Protein AF-A0A7V8Y6U1-F1 (afdb_monomer_lite)

pLDDT: mean 92.61, std 8.45, range [57.62, 98.56]

Structure (mmCIF, N/CA/C/O backbone):
data_AF-A0A7V8Y6U1-F1
#
_entry.id   AF-A0A7V8Y6U1-F1
#
loop_
_atom_site.group_PDB
_atom_site.id
_atom_site.type_symbol
_atom_site.label_atom_id
_atom_site.label_alt_id
_atom_site.label_comp_id
_atom_site.label_asym_id
_atom_site.label_entity_id
_atom_site.label_seq_id
_atom_site.pdbx_PDB_ins_code
_atom_site.Cartn_x
_atom_site.Cartn_y
_atom_site.Cartn_z
_atom_site.occupancy
_atom_site.B_iso_or_equiv
_atom_site.auth_seq_id
_atom_site.auth_comp_id
_atom_site.auth_asym_id
_atom_site.auth_atom_id
_atom_site.pdbx_PDB_model_num
ATOM 1 N N . PHE A 1 1 ? 6.234 7.304 0.347 1.00 93.00 1 PHE A N 1
ATOM 2 C CA . PHE A 1 1 ? 5.421 8.060 -0.631 1.00 93.00 1 PHE A CA 1
ATOM 3 C C . PHE A 1 1 ? 4.573 7.095 -1.434 1.00 93.00 1 PHE A C 1
ATOM 5 O O . PHE A 1 1 ? 5.006 5.970 -1.650 1.00 93.00 1 PHE A O 1
ATOM 12 N N . VAL A 1 2 ? 3.381 7.517 -1.853 1.00 94.38 2 VAL A N 1
ATOM 13 C CA . VAL A 1 2 ? 2.427 6.692 -2.606 1.00 94.38 2 VAL A CA 1
ATOM 14 C C . VAL A 1 2 ? 1.811 7.515 -3.735 1.00 94.38 2 VAL A C 1
ATOM 16 O O . VAL A 1 2 ? 1.575 8.707 -3.571 1.00 94.38 2 VAL A O 1
ATOM 19 N N . GLY A 1 3 ? 1.583 6.880 -4.885 1.00 95.00 3 GLY A N 1
ATOM 20 C CA . GLY A 1 3 ? 1.009 7.520 -6.070 1.00 95.00 3 GLY A CA 1
ATOM 21 C C . GLY A 1 3 ? 0.067 6.570 -6.796 1.00 95.00 3 GLY A C 1
ATOM 22 O O . GLY A 1 3 ? -1.112 6.475 -6.456 1.00 95.00 3 GLY A O 1
ATOM 23 N N . SER A 1 4 ? 0.596 5.812 -7.758 1.00 95.06 4 SER A N 1
ATOM 24 C CA . SER A 1 4 ? -0.178 4.860 -8.570 1.00 95.06 4 SER A CA 1
ATOM 25 C C . SER A 1 4 ? -1.003 3.876 -7.736 1.00 95.06 4 SER A C 1
ATOM 27 O O . SER A 1 4 ? -2.142 3.595 -8.094 1.00 95.06 4 SER A O 1
ATOM 29 N N . GLY A 1 5 ? -0.473 3.417 -6.598 1.00 94.31 5 GLY A N 1
ATOM 30 C CA . GLY A 1 5 ? -1.163 2.484 -5.703 1.00 94.31 5 GLY A CA 1
ATOM 31 C C . GLY A 1 5 ? -2.491 3.003 -5.148 1.00 94.31 5 GLY A C 1
ATOM 32 O O . GLY A 1 5 ? -3.343 2.190 -4.812 1.00 94.31 5 GLY A O 1
ATOM 33 N N . ILE A 1 6 ? -2.682 4.326 -5.090 1.00 97.06 6 ILE A N 1
ATOM 34 C CA . ILE A 1 6 ? -3.945 4.975 -4.715 1.00 97.06 6 ILE A CA 1
ATOM 35 C C . ILE A 1 6 ? -4.756 5.281 -5.973 1.00 97.06 6 ILE A C 1
ATOM 37 O O . ILE A 1 6 ? -5.863 4.777 -6.141 1.00 97.06 6 ILE A O 1
ATOM 41 N N . PHE A 1 7 ? -4.198 6.082 -6.882 1.00 96.69 7 PHE A N 1
ATOM 42 C CA . PHE A 1 7 ? -4.971 6.687 -7.972 1.00 96.69 7 PHE A CA 1
ATOM 43 C C . PHE A 1 7 ? -5.319 5.732 -9.116 1.00 96.69 7 PHE A C 1
ATOM 45 O O . PHE A 1 7 ? -6.216 6.033 -9.895 1.00 96.69 7 PHE A O 1
ATOM 52 N N . LYS A 1 8 ? -4.635 4.587 -9.224 1.00 95.88 8 LYS A N 1
ATOM 53 C CA . LYS A 1 8 ? -4.956 3.524 -10.192 1.00 95.88 8 LYS A CA 1
ATOM 54 C C . LYS A 1 8 ? -5.685 2.334 -9.550 1.00 95.88 8 LYS A C 1
ATOM 56 O O . LYS A 1 8 ? -5.696 1.255 -10.131 1.00 95.88 8 LYS A O 1
ATOM 61 N N . SER A 1 9 ? -6.226 2.500 -8.342 1.00 94.62 9 SER A N 1
ATOM 62 C CA . SER A 1 9 ? -7.031 1.474 -7.664 1.00 94.62 9 SER A CA 1
ATOM 63 C C . SER A 1 9 ? -8.528 1.647 -7.938 1.00 94.62 9 SER A C 1
ATOM 65 O O . SER A 1 9 ? -8.952 2.694 -8.425 1.00 94.62 9 SER A O 1
ATOM 67 N N . GLY A 1 10 ? -9.328 0.631 -7.604 1.00 94.00 10 GLY A N 1
ATOM 68 C CA . GLY A 1 10 ? -10.784 0.665 -7.782 1.00 94.00 10 GLY A CA 1
ATOM 69 C C . GLY A 1 10 ? -11.529 1.639 -6.856 1.00 94.00 10 GLY A C 1
ATOM 70 O O . GLY A 1 10 ? -12.605 2.105 -7.215 1.00 94.00 10 GLY A O 1
ATOM 71 N N . ASP A 1 11 ? -10.962 1.976 -5.692 1.00 96.38 11 ASP A N 1
ATOM 72 C CA . ASP A 1 11 ? -11.510 2.965 -4.746 1.00 96.38 11 ASP A CA 1
ATOM 73 C C . ASP A 1 11 ? -10.365 3.812 -4.146 1.00 96.38 11 ASP A C 1
ATOM 75 O O . ASP A 1 11 ? -9.860 3.519 -3.052 1.00 96.38 11 ASP A O 1
ATOM 79 N N . PRO A 1 12 ? -9.907 4.859 -4.865 1.00 96.38 12 PRO A N 1
ATOM 80 C CA . PRO A 1 12 ? -8.765 5.667 -4.445 1.00 96.38 12 PRO A CA 1
ATOM 81 C C . PRO A 1 12 ? -8.951 6.342 -3.085 1.00 96.38 12 PRO A C 1
ATOM 83 O O . PRO A 1 12 ? -8.006 6.402 -2.301 1.00 96.38 12 PRO A O 1
ATOM 86 N N . ALA A 1 13 ? -10.154 6.838 -2.780 1.00 96.88 13 ALA A N 1
ATOM 87 C CA . ALA A 1 13 ? -10.417 7.564 -1.540 1.00 96.88 13 ALA A CA 1
ATOM 88 C C . ALA A 1 13 ? -10.305 6.640 -0.322 1.00 96.88 13 ALA A C 1
ATOM 90 O O . ALA A 1 13 ? -9.582 6.947 0.631 1.00 96.88 13 ALA A O 1
ATOM 91 N N . ARG A 1 14 ? -10.955 5.470 -0.375 1.00 96.94 14 ARG A N 1
ATOM 92 C CA . ARG A 1 14 ? -10.867 4.480 0.703 1.00 96.94 14 ARG A CA 1
ATOM 93 C C . ARG A 1 14 ? -9.442 3.962 0.870 1.00 96.94 14 ARG A C 1
ATOM 95 O O . ARG A 1 14 ? -8.953 3.868 1.995 1.00 96.94 14 ARG A O 1
ATOM 102 N N . ARG A 1 15 ? -8.753 3.666 -0.235 1.00 97.69 15 ARG A N 1
ATOM 103 C CA . ARG A 1 15 ? -7.372 3.176 -0.194 1.00 97.69 15 ARG A CA 1
ATOM 104 C C . ARG A 1 15 ? -6.394 4.215 0.357 1.00 97.69 15 ARG A C 1
ATOM 106 O O . ARG A 1 15 ? -5.49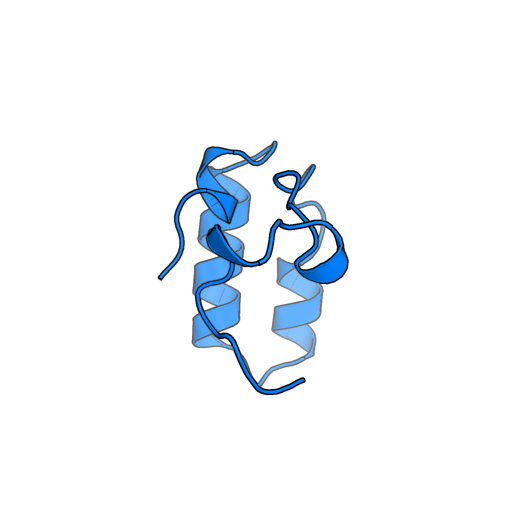1 3.847 1.102 1.00 97.69 15 ARG A O 1
ATOM 113 N N . ALA A 1 16 ? -6.582 5.497 0.040 1.00 97.75 16 ALA A N 1
ATOM 114 C CA . ALA A 1 16 ? -5.781 6.576 0.612 1.00 97.75 16 ALA A CA 1
ATOM 115 C C . ALA A 1 16 ? -5.925 6.640 2.140 1.00 97.75 16 ALA A C 1
ATOM 117 O O . ALA A 1 16 ? -4.910 6.642 2.835 1.00 97.75 16 ALA A O 1
ATOM 118 N N . SER A 1 17 ? -7.161 6.621 2.658 1.00 97.62 17 SER A N 1
ATOM 119 C CA . SER A 1 17 ? -7.410 6.632 4.109 1.00 97.62 17 SER A CA 1
ATOM 120 C C . SER A 1 17 ? -6.768 5.425 4.794 1.00 97.62 17 SER A C 1
ATOM 122 O O . SER A 1 17 ? -6.038 5.582 5.768 1.00 97.62 17 SER A O 1
ATOM 124 N N . ALA A 1 18 ? -6.939 4.230 4.218 1.00 98.19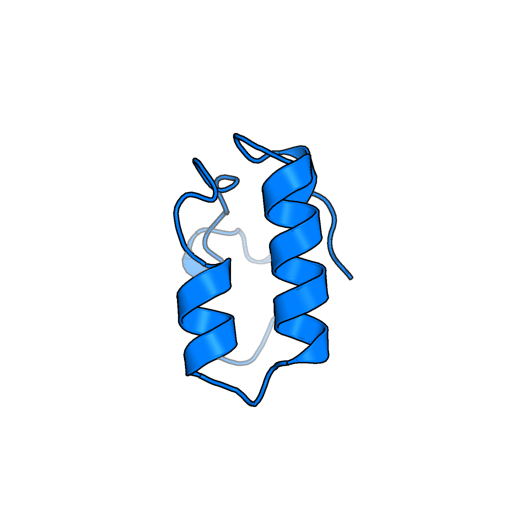 18 ALA A N 1
ATOM 125 C CA . ALA A 1 18 ? -6.356 3.005 4.755 1.00 98.19 18 ALA A CA 1
ATOM 126 C C . ALA A 1 18 ? -4.821 3.039 4.801 1.00 98.19 18 ALA A C 1
ATOM 128 O O . ALA A 1 18 ? -4.236 2.598 5.784 1.00 98.19 18 ALA A O 1
ATOM 129 N N . ILE A 1 19 ? -4.155 3.584 3.775 1.00 97.94 19 ILE A N 1
ATOM 130 C CA . ILE A 1 19 ? -2.690 3.720 3.758 1.00 97.94 19 ILE A CA 1
ATOM 131 C C . ILE A 1 19 ? -2.213 4.710 4.825 1.00 97.94 19 ILE A C 1
ATOM 133 O O . ILE A 1 19 ? -1.197 4.455 5.475 1.00 97.94 19 ILE A O 1
ATOM 137 N N . VAL A 1 20 ? -2.924 5.825 5.016 1.00 98.31 20 VAL A N 1
ATOM 138 C CA . VAL A 1 20 ? -2.594 6.802 6.064 1.00 98.31 20 VAL A CA 1
ATOM 139 C C . VAL A 1 20 ? -2.717 6.150 7.440 1.00 98.31 20 VAL A C 1
ATOM 141 O O . VAL A 1 20 ? -1.745 6.151 8.191 1.00 98.31 20 VAL A O 1
ATOM 144 N N . GLU A 1 21 ? -3.854 5.515 7.734 1.00 98.25 21 GLU A N 1
ATOM 145 C CA . GLU A 1 21 ? -4.088 4.825 9.008 1.00 98.25 21 GLU A CA 1
ATOM 146 C C . GLU A 1 21 ? -3.074 3.699 9.243 1.00 98.25 21 GLU A C 1
ATOM 148 O O . GLU A 1 21 ? -2.478 3.621 10.315 1.00 98.25 21 GLU A O 1
ATOM 153 N N . ALA A 1 22 ? -2.801 2.872 8.230 1.00 98.44 22 ALA A N 1
ATOM 154 C CA . ALA A 1 22 ? -1.810 1.805 8.327 1.00 98.44 22 ALA A CA 1
ATOM 155 C C . ALA A 1 22 ? -0.392 2.335 8.586 1.00 98.44 22 ALA A C 1
ATOM 157 O O . ALA A 1 22 ? 0.376 1.713 9.314 1.00 98.44 22 ALA A O 1
ATOM 158 N N . THR A 1 23 ? -0.039 3.496 8.030 1.00 98.38 23 THR A N 1
ATOM 159 C CA . THR A 1 23 ? 1.260 4.133 8.293 1.00 98.38 23 THR A CA 1
ATOM 160 C C . THR A 1 23 ? 1.332 4.651 9.731 1.00 98.38 23 THR A C 1
ATOM 162 O O . THR A 1 23 ? 2.344 4.467 10.410 1.00 98.38 23 THR A O 1
ATOM 165 N N . THR A 1 24 ? 0.255 5.274 10.219 1.00 98.56 24 THR A N 1
ATOM 166 C CA . THR A 1 24 ? 0.164 5.779 11.596 1.00 98.56 24 THR A CA 1
ATOM 167 C C . THR A 1 24 ? 0.232 4.647 12.623 1.00 98.56 24 THR A C 1
ATOM 169 O O . THR A 1 24 ? 0.964 4.761 13.603 1.00 98.56 24 THR A O 1
ATOM 172 N N . PHE A 1 25 ? -0.472 3.539 12.380 1.00 98.44 25 PHE A N 1
ATOM 173 C CA . PHE A 1 25 ? -0.614 2.413 13.310 1.00 98.44 25 PHE A CA 1
ATOM 174 C C . PHE A 1 25 ? 0.135 1.153 12.850 1.00 98.44 25 PHE A C 1
ATOM 176 O O . PHE A 1 25 ? -0.328 0.037 13.058 1.00 98.44 25 PHE A O 1
ATOM 183 N N . HIS A 1 26 ? 1.308 1.315 12.234 1.00 98.38 26 HIS A N 1
ATOM 184 C CA . HIS A 1 26 ? 2.048 0.216 11.594 1.00 98.38 26 HIS A CA 1
ATOM 185 C C . HIS A 1 26 ? 2.388 -0.979 12.509 1.00 98.38 26 HIS A C 1
ATOM 187 O O . HIS A 1 26 ? 2.599 -2.078 12.003 1.00 98.38 26 HIS A O 1
ATOM 193 N N . ASN A 1 27 ? 2.429 -0.782 13.833 1.00 98.38 27 ASN A N 1
ATOM 194 C CA . ASN A 1 27 ? 2.717 -1.828 14.825 1.00 98.38 27 ASN A CA 1
ATOM 195 C C . ASN A 1 27 ? 1.469 -2.399 15.520 1.00 98.38 27 ASN A C 1
ATOM 197 O O . ASN A 1 27 ? 1.609 -3.196 16.445 1.00 98.38 27 ASN A O 1
ATOM 201 N N . ASP A 1 28 ? 0.266 -1.999 15.107 1.00 98.50 28 ASP A N 1
ATOM 202 C CA . ASP A 1 28 ? -0.990 -2.533 15.633 1.00 98.50 28 ASP A CA 1
ATOM 203 C C . ASP A 1 28 ? -1.609 -3.508 14.612 1.00 98.50 28 ASP A C 1
ATOM 205 O O . ASP A 1 28 ? -2.221 -3.075 13.627 1.00 98.50 28 ASP A O 1
ATOM 209 N N . PRO A 1 29 ? -1.457 -4.832 14.801 1.00 98.25 29 PRO A N 1
ATOM 210 C CA . PRO A 1 29 ? -1.942 -5.814 13.836 1.00 98.25 29 PRO A CA 1
ATOM 211 C C . PRO A 1 29 ? -3.468 -5.793 13.675 1.00 98.25 29 PRO A C 1
ATOM 213 O O . PRO A 1 29 ? -3.964 -6.088 12.584 1.00 98.25 29 PRO A O 1
ATOM 216 N N . ASP A 1 30 ? -4.215 -5.407 14.711 1.00 98.38 30 ASP A N 1
ATOM 217 C CA . ASP A 1 30 ? -5.675 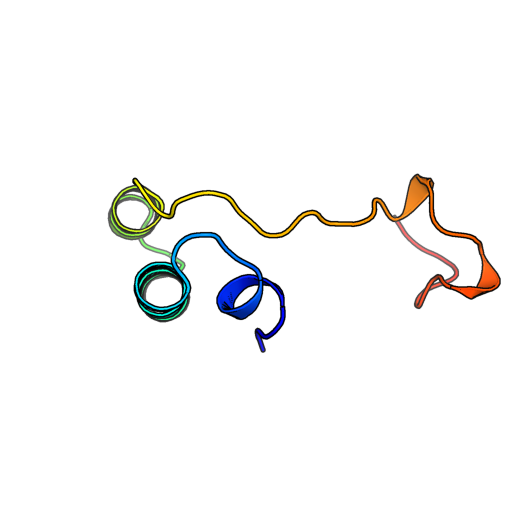-5.367 14.668 1.00 98.38 30 ASP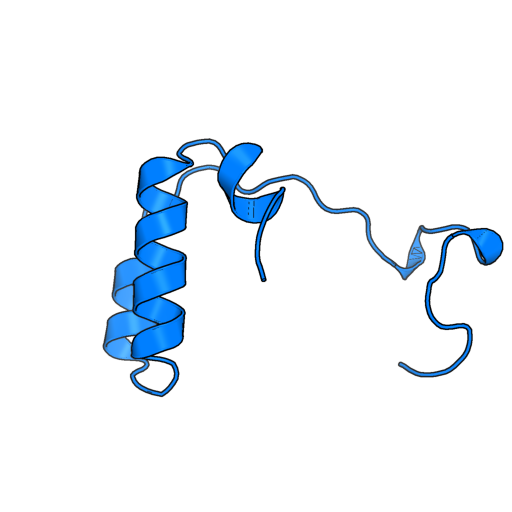 A CA 1
ATOM 218 C C . ASP A 1 30 ? -6.158 -4.208 13.790 1.00 98.38 30 ASP A C 1
ATOM 220 O O . ASP A 1 30 ? -7.050 -4.384 12.950 1.00 98.38 30 ASP A O 1
ATOM 224 N N . ILE A 1 31 ? -5.528 -3.033 13.910 1.00 98.25 31 ILE A N 1
ATOM 225 C CA . ILE A 1 31 ? -5.822 -1.887 13.040 1.00 98.25 31 ILE A CA 1
ATOM 226 C C . ILE A 1 31 ? -5.442 -2.207 11.595 1.00 98.25 31 ILE A C 1
ATOM 228 O O . ILE A 1 31 ? -6.264 -2.000 10.698 1.00 98.25 31 ILE A O 1
ATOM 232 N N . ILE A 1 32 ? -4.259 -2.780 11.353 1.00 98.38 32 ILE A N 1
ATOM 233 C CA . ILE A 1 32 ? -3.818 -3.156 10.001 1.00 98.38 32 ILE A CA 1
ATOM 234 C C . ILE A 1 32 ? -4.803 -4.133 9.351 1.00 98.38 32 ILE A C 1
ATOM 236 O O . ILE A 1 32 ? -5.226 -3.931 8.207 1.00 98.38 32 ILE A O 1
ATOM 240 N N . ALA A 1 33 ? -5.233 -5.159 10.086 1.00 98.12 33 ALA A N 1
ATOM 241 C CA . ALA A 1 33 ? -6.202 -6.132 9.599 1.00 98.12 33 ALA A CA 1
ATOM 242 C C . ALA A 1 33 ? -7.588 -5.518 9.358 1.00 98.12 33 ALA A C 1
ATOM 244 O O . ALA A 1 33 ? -8.325 -5.983 8.486 1.00 98.12 33 ALA A O 1
ATOM 245 N N . LYS A 1 34 ? -7.976 -4.490 10.119 1.00 98.06 34 LYS A N 1
ATOM 246 C CA . LYS A 1 34 ? -9.240 -3.770 9.934 1.00 98.06 34 LYS A CA 1
ATOM 247 C C . LYS A 1 34 ? -9.215 -2.905 8.675 1.00 98.06 34 LYS A C 1
ATOM 249 O O . LYS A 1 34 ? -10.123 -3.026 7.853 1.00 98.06 34 LYS A O 1
ATOM 254 N N . VAL A 1 35 ? -8.196 -2.062 8.510 1.00 97.88 35 VAL A N 1
ATOM 255 C CA . VAL A 1 35 ? -8.130 -1.087 7.403 1.00 97.88 35 VAL A CA 1
ATOM 256 C C . VAL A 1 35 ? -7.805 -1.735 6.059 1.00 97.88 35 VAL A C 1
ATOM 258 O O . VAL A 1 35 ? -8.101 -1.161 5.021 1.00 97.88 35 VAL A O 1
ATOM 261 N N . SER A 1 36 ? -7.266 -2.956 6.054 1.00 97.31 36 SER A N 1
ATOM 262 C CA . SER A 1 36 ? -6.958 -3.702 4.823 1.00 97.31 36 SER A CA 1
ATOM 263 C C . SER A 1 36 ? -8.184 -4.351 4.157 1.00 97.31 36 SER A C 1
ATOM 265 O O . SER A 1 36 ? -8.062 -4.980 3.106 1.00 97.31 36 SER A O 1
ATOM 267 N N . ARG A 1 37 ? -9.378 -4.234 4.751 1.00 96.12 37 ARG A N 1
ATOM 268 C CA . ARG A 1 37 ? -10.607 -4.878 4.258 1.00 96.12 37 ARG A CA 1
ATOM 269 C C . ARG A 1 37 ? -11.329 -4.015 3.230 1.00 96.12 37 ARG A C 1
ATOM 271 O O . ARG A 1 37 ? -11.422 -2.801 3.375 1.00 96.12 37 ARG A O 1
ATOM 278 N N . SER A 1 38 ? -11.919 -4.670 2.229 1.00 93.69 38 SER A N 1
ATOM 279 C CA . SER A 1 38 ? -12.842 -4.049 1.266 1.00 93.69 38 SER A CA 1
ATOM 280 C C . SER A 1 38 ? -12.278 -2.808 0.554 1.00 93.69 38 SER A C 1
ATOM 282 O O . SER A 1 38 ? -13.011 -1.864 0.272 1.00 93.69 38 SER A O 1
ATOM 284 N N . LEU A 1 39 ? -10.977 -2.810 0.247 1.00 94.25 39 LEU A N 1
ATOM 285 C CA . LEU A 1 39 ? -10.278 -1.699 -0.418 1.00 94.25 39 LEU A CA 1
ATOM 286 C C . LEU A 1 39 ? -10.474 -1.644 -1.942 1.00 94.25 39 LEU A C 1
ATOM 288 O O . LEU A 1 39 ? -9.843 -0.822 -2.609 1.00 94.25 39 LEU A O 1
ATOM 292 N N . GLY A 1 40 ? -11.294 -2.542 -2.493 1.00 91.19 40 GLY A N 1
ATOM 293 C CA . GLY A 1 40 ? -11.431 -2.736 -3.933 1.00 91.19 40 GLY A CA 1
ATOM 294 C C . GLY A 1 40 ? -10.142 -3.227 -4.598 1.00 91.19 40 GLY A C 1
ATOM 295 O O . GLY A 1 40 ? -9.126 -3.484 -3.939 1.00 91.19 40 GLY A O 1
ATOM 296 N N . GLU A 1 41 ? -10.188 -3.338 -5.924 1.00 94.56 41 GLU A N 1
ATOM 297 C CA . GLU A 1 41 ? -9.075 -3.874 -6.704 1.00 94.56 41 GLU A CA 1
ATOM 298 C C . GLU A 1 41 ? -7.821 -2.989 -6.601 1.00 94.56 41 GLU A C 1
ATOM 300 O O . GLU A 1 41 ? -7.909 -1.756 -6.711 1.00 94.56 41 GLU A O 1
ATOM 305 N N . PRO A 1 42 ? -6.638 -3.584 -6.360 1.00 93.25 42 PRO A N 1
ATOM 306 C CA . PRO A 1 42 ? -5.381 -2.858 -6.396 1.00 93.25 42 PRO A CA 1
ATOM 307 C C . PRO A 1 42 ? -4.997 -2.464 -7.822 1.00 93.25 42 PRO A C 1
ATOM 309 O O . PRO A 1 42 ? -5.507 -3.001 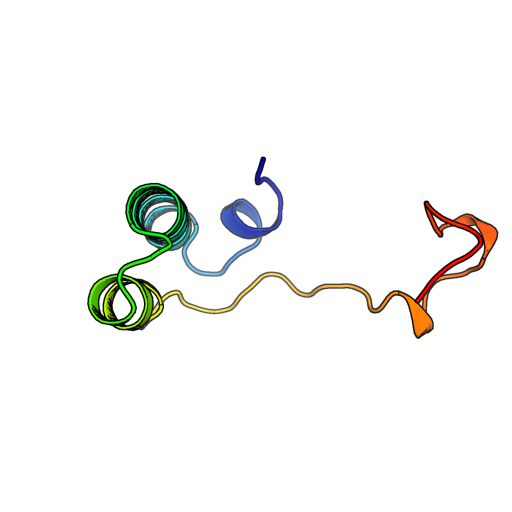-8.801 1.00 93.25 42 PRO A O 1
ATOM 312 N N . MET A 1 43 ? -4.033 -1.547 -7.939 1.00 94.44 43 MET A N 1
ATOM 313 C CA . MET A 1 43 ? -3.343 -1.382 -9.217 1.00 94.44 43 MET A CA 1
ATOM 314 C C . MET A 1 43 ? -2.623 -2.685 -9.596 1.00 94.44 43 MET A C 1
ATOM 316 O O . MET A 1 43 ? -2.088 -3.374 -8.725 1.00 94.44 43 MET A O 1
ATOM 320 N N . VAL A 1 44 ? -2.535 -2.976 -10.893 1.00 93.69 44 VAL A N 1
ATOM 321 C CA . VAL A 1 44 ? -1.698 -4.071 -11.397 1.00 93.69 44 VAL A CA 1
ATOM 322 C C . VAL A 1 44 ? -0.237 -3.619 -11.387 1.00 93.69 44 VAL A C 1
ATOM 324 O O . VAL A 1 44 ? 0.104 -2.576 -11.953 1.00 93.69 44 VAL A O 1
ATOM 327 N N . GLY A 1 45 ? 0.611 -4.375 -10.691 1.00 90.94 45 GLY A N 1
ATOM 328 C CA . GLY A 1 45 ? 2.059 -4.174 -10.664 1.00 90.94 45 GLY A CA 1
ATOM 329 C C . GLY A 1 45 ? 2.770 -4.965 -11.762 1.00 90.94 45 GLY A C 1
ATOM 330 O O . GLY A 1 45 ? 2.200 -5.887 -12.336 1.00 90.94 45 GLY A O 1
ATOM 331 N N . ILE A 1 46 ? 4.027 -4.610 -12.021 1.00 91.00 46 ILE A N 1
ATOM 332 C CA . ILE A 1 46 ? 4.937 -5.369 -12.890 1.00 91.00 46 ILE A CA 1
ATOM 333 C C . ILE A 1 46 ? 5.929 -6.090 -11.978 1.00 91.00 46 ILE A C 1
ATOM 335 O O . ILE A 1 46 ? 6.472 -5.472 -11.058 1.00 91.00 46 ILE A O 1
ATOM 339 N N . ASN A 1 47 ? 6.146 -7.388 -12.194 1.00 89.56 47 ASN A N 1
ATOM 340 C CA . ASN A 1 47 ? 7.094 -8.151 -11.391 1.00 89.56 47 ASN A CA 1
ATOM 341 C C . ASN A 1 47 ? 8.536 -7.823 -11.809 1.00 89.56 47 ASN A C 1
ATOM 343 O O . ASN A 1 47 ? 8.863 -7.846 -12.992 1.00 89.56 47 ASN A O 1
ATOM 347 N N . VAL A 1 48 ? 9.419 -7.578 -10.839 1.00 89.12 48 VAL A N 1
ATOM 348 C CA . VAL A 1 48 ? 10.841 -7.274 -11.079 1.00 89.12 48 VAL A CA 1
ATOM 349 C C . VAL A 1 48 ? 11.546 -8.380 -11.876 1.00 89.12 48 VAL A C 1
ATOM 351 O O . VAL A 1 48 ? 12.411 -8.083 -12.704 1.00 89.12 48 VAL A O 1
ATOM 354 N N . SER A 1 49 ? 11.165 -9.648 -11.683 1.00 87.88 49 SER A N 1
ATOM 355 C CA . SER A 1 49 ? 11.747 -10.772 -12.429 1.00 87.88 49 SER A CA 1
ATOM 356 C C . SER A 1 49 ? 11.431 -10.733 -13.925 1.00 87.88 49 SER A C 1
ATOM 358 O O . SER A 1 49 ? 12.202 -11.268 -14.715 1.00 87.88 49 SER A O 1
ATOM 360 N N . GLU A 1 50 ? 10.326 -10.092 -14.309 1.00 89.69 50 GLU A N 1
ATOM 361 C CA . GLU A 1 50 ? 9.856 -9.964 -15.695 1.00 89.69 50 GLU A CA 1
ATOM 362 C C . GLU A 1 50 ? 10.352 -8.676 -16.369 1.00 89.69 50 GLU A C 1
ATOM 364 O O . GLU A 1 50 ? 10.248 -8.538 -17.585 1.00 89.69 50 GLU A O 1
ATOM 369 N N . MET A 1 51 ? 10.904 -7.736 -15.596 1.00 88.69 51 MET A N 1
ATOM 370 C CA . MET A 1 51 ? 11.463 -6.489 -16.121 1.00 88.69 51 MET A CA 1
ATOM 371 C C . MET A 1 51 ? 12.786 -6.731 -16.845 1.00 88.69 51 MET A C 1
ATOM 373 O O . MET A 1 51 ? 13.616 -7.525 -16.385 1.00 88.69 51 MET A O 1
ATOM 377 N N . ALA A 1 52 ? 13.020 -5.983 -17.926 1.00 89.69 52 ALA A N 1
ATOM 378 C CA . ALA A 1 52 ? 14.313 -5.973 -18.600 1.00 89.69 52 ALA A CA 1
ATOM 379 C C . ALA A 1 52 ? 15.403 -5.396 -17.679 1.00 89.69 52 ALA A C 1
ATOM 381 O O . ALA A 1 52 ? 15.143 -4.481 -16.896 1.00 89.69 52 ALA A O 1
ATOM 382 N N . ASP A 1 53 ? 16.647 -5.875 -17.802 1.00 86.00 53 ASP A N 1
ATOM 383 C CA . ASP A 1 53 ? 17.760 -5.422 -16.949 1.00 86.00 53 ASP A CA 1
ATOM 384 C C . ASP A 1 53 ? 17.985 -3.903 -17.007 1.00 86.00 53 ASP A C 1
ATOM 386 O O . ASP A 1 53 ? 18.343 -3.294 -16.003 1.00 86.00 53 ASP A O 1
ATOM 390 N N . SER A 1 54 ? 17.715 -3.274 -18.155 1.00 88.44 54 SER A N 1
ATOM 391 C CA . SER A 1 54 ? 17.812 -1.821 -18.344 1.00 88.44 54 SER A CA 1
ATOM 392 C C . SER A 1 54 ? 16.745 -1.015 -17.600 1.00 88.44 54 SER A C 1
ATOM 394 O O . SER A 1 54 ? 16.922 0.180 -17.389 1.00 88.44 54 SER A O 1
ATO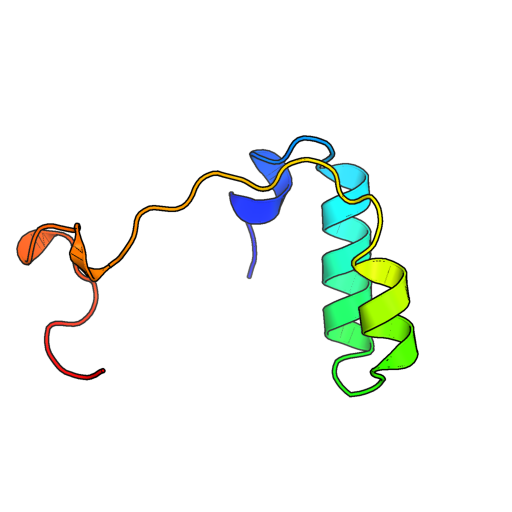M 396 N N . GLU A 1 55 ? 15.624 -1.639 -17.241 1.00 88.19 55 GLU A N 1
ATOM 397 C CA . GLU A 1 55 ? 14.507 -1.000 -16.535 1.00 88.19 55 GLU A CA 1
ATOM 398 C C . GLU A 1 55 ? 14.607 -1.188 -15.014 1.00 88.19 55 GLU A C 1
ATOM 400 O O . GLU A 1 55 ? 13.883 -0.544 -14.251 1.00 88.19 55 GLU A O 1
ATOM 405 N N . ARG A 1 56 ? 15.505 -2.069 -14.551 1.00 87.44 56 ARG A N 1
ATOM 406 C CA . ARG A 1 56 ? 15.731 -2.325 -13.128 1.00 87.44 56 ARG A CA 1
ATOM 407 C C . ARG A 1 56 ? 16.506 -1.168 -12.504 1.00 87.44 56 ARG A C 1
ATOM 409 O O . ARG A 1 56 ? 17.592 -0.806 -12.943 1.00 87.44 56 ARG A O 1
ATOM 416 N N . LEU A 1 57 ? 15.968 -0.626 -11.414 1.00 86.44 57 LEU A N 1
ATOM 417 C CA . LEU A 1 57 ? 16.612 0.454 -10.657 1.00 86.44 57 LEU A CA 1
ATOM 418 C C . LEU A 1 57 ? 17.858 -0.017 -9.885 1.00 86.44 57 LEU A C 1
ATOM 420 O O . LEU A 1 57 ? 18.728 0.793 -9.575 1.00 86.44 57 LEU A O 1
ATOM 424 N N . ALA A 1 58 ? 17.951 -1.314 -9.578 1.00 82.56 58 ALA A N 1
ATOM 425 C CA . ALA A 1 58 ? 19.094 -1.930 -8.915 1.00 82.56 58 ALA A CA 1
ATOM 426 C C . ALA A 1 58 ? 19.552 -3.174 -9.688 1.00 82.56 58 ALA A C 1
ATOM 428 O O . ALA A 1 58 ? 18.740 -4.004 -10.087 1.00 82.56 58 ALA A O 1
ATOM 429 N N . ILE A 1 59 ? 20.868 -3.296 -9.879 1.00 73.56 59 ILE A N 1
ATOM 430 C CA . ILE A 1 59 ? 21.506 -4.326 -10.721 1.00 73.56 59 ILE A CA 1
ATOM 431 C C . ILE A 1 59 ? 22.101 -5.475 -9.872 1.00 73.56 59 ILE A C 1
ATOM 433 O O . ILE A 1 59 ? 22.575 -6.476 -10.405 1.00 73.56 59 ILE A O 1
ATOM 437 N N . ARG A 1 60 ? 22.104 -5.347 -8.534 1.00 67.50 60 ARG A N 1
ATOM 438 C CA . ARG A 1 60 ? 22.545 -6.374 -7.569 1.00 67.50 60 ARG A CA 1
ATOM 439 C C . ARG A 1 60 ? 21.666 -6.379 -6.316 1.00 67.50 60 ARG A C 1
ATOM 441 O O . ARG A 1 60 ? 21.378 -5.311 -5.786 1.00 67.50 60 ARG A O 1
ATOM 448 N N . GLY A 1 61 ? 21.385 -7.583 -5.812 1.00 60.41 61 GLY A N 1
ATOM 449 C CA . GLY A 1 61 ? 20.668 -7.844 -4.557 1.00 60.41 61 GLY A CA 1
ATOM 450 C C . GLY A 1 61 ? 19.306 -8.499 -4.793 1.00 60.41 61 GLY A C 1
ATOM 451 O O . GLY A 1 61 ? 18.559 -8.031 -5.650 1.00 60.41 61 GLY A O 1
ATOM 452 N N . TRP A 1 62 ? 19.029 -9.589 -4.062 1.00 57.62 62 TRP A N 1
ATOM 453 C CA . TRP A 1 62 ? 17.652 -9.991 -3.762 1.00 57.62 62 TRP A CA 1
ATOM 454 C C . TRP A 1 62 ? 17.112 -9.079 -2.663 1.00 57.62 62 TRP A C 1
ATOM 456 O O . TRP A 1 62 ? 17.939 -8.629 -1.831 1.00 57.62 62 TRP A O 1
#

Foldseek 3Di:
DDDCQQPVFPHNVLSVVLVVQCVVPVPDVVSNVVSPPPRHGTHDDDDPVPDDCVPDPDNDDD

Secondary structure (DSSP, 8-state):
--SHHHHTSS-HHHHHHHHHHHHHTTT-HHHHHHHTSS--PPPPP--GGGS-GGG-S-SS--

Sequence (62 aa):
FVGSGIFKSGDPARRASAIVEATTFHNDPDIIAKVSRSLGEPMVGINVSEMADSERLAIRGW

Radius of gyration: 14.7 Å; chains: 1; bounding box: 35×19×34 Å